Protein AF-A0A2A4AN83-F1 (afdb_monomer_lite)

Structure (mmCIF, N/CA/C/O backbone):
data_AF-A0A2A4AN83-F1
#
_entry.id   AF-A0A2A4AN83-F1
#
loop_
_atom_site.group_PDB
_atom_site.id
_atom_site.type_symbol
_atom_site.label_atom_id
_atom_site.label_alt_id
_atom_site.label_comp_id
_atom_site.label_asym_id
_atom_site.label_entity_id
_atom_site.label_seq_id
_atom_site.pdbx_PDB_ins_code
_atom_site.Cartn_x
_atom_site.Cartn_y
_atom_site.Cartn_z
_atom_site.occupancy
_atom_site.B_iso_or_equiv
_atom_site.auth_seq_id
_atom_site.auth_comp_id
_atom_site.auth_asym_id
_atom_site.auth_atom_id
_atom_site.pdbx_PDB_model_num
ATOM 1 N N . MET A 1 1 ? -24.177 -13.581 -36.432 1.00 39.75 1 MET A N 1
ATOM 2 C CA . MET A 1 1 ? -22.847 -12.937 -36.341 1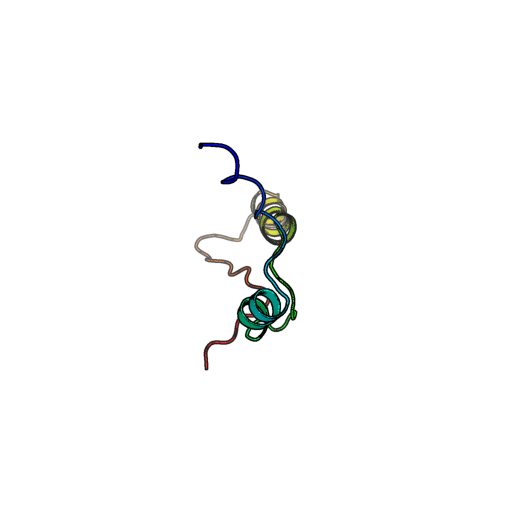.00 39.75 1 MET A CA 1
ATOM 3 C C . MET A 1 1 ? -22.612 -12.363 -34.938 1.00 39.75 1 MET A C 1
ATOM 5 O O . MET A 1 1 ? -22.504 -11.159 -34.797 1.00 39.75 1 MET A O 1
ATOM 9 N N . LEU A 1 2 ? -22.546 -13.190 -33.887 1.00 42.81 2 LEU A N 1
ATOM 10 C CA . LEU A 1 2 ? -22.234 -12.728 -32.520 1.00 42.81 2 LEU A CA 1
ATOM 11 C C . LEU A 1 2 ? -21.552 -13.852 -31.730 1.00 42.81 2 LEU A C 1
ATOM 13 O O . LEU A 1 2 ? -22.161 -14.478 -30.874 1.00 42.81 2 LEU A O 1
ATOM 17 N N . ARG A 1 3 ? -20.304 -14.169 -32.069 1.00 43.06 3 ARG A N 1
ATOM 18 C CA . ARG A 1 3 ? -19.430 -15.035 -31.264 1.00 43.06 3 ARG A CA 1
ATOM 19 C C . ARG A 1 3 ? -17.997 -14.639 -31.586 1.00 43.06 3 ARG A C 1
ATOM 21 O O . ARG A 1 3 ? -17.498 -15.135 -32.584 1.00 43.06 3 ARG A O 1
ATOM 28 N N . ASN A 1 4 ? -17.407 -13.690 -30.850 1.00 41.50 4 ASN A N 1
ATOM 29 C CA . ASN A 1 4 ? -15.940 -13.532 -30.740 1.00 41.50 4 ASN A CA 1
ATOM 30 C C . ASN A 1 4 ? -15.453 -12.413 -29.788 1.00 41.50 4 ASN A C 1
ATOM 32 O O . ASN A 1 4 ? -14.277 -12.074 -29.830 1.00 41.50 4 ASN A O 1
ATOM 36 N N . SER A 1 5 ? -16.274 -11.853 -28.890 1.00 44.22 5 SER A N 1
ATOM 37 C CA . SER A 1 5 ? -15.816 -10.760 -28.004 1.00 44.22 5 SER A CA 1
ATOM 38 C C . SER A 1 5 ? -15.152 -11.202 -26.690 1.00 44.22 5 SER A C 1
ATOM 40 O O . SER A 1 5 ? -14.829 -10.350 -25.873 1.00 44.22 5 SER A O 1
ATOM 42 N N . GLN A 1 6 ? -14.938 -12.503 -26.455 1.00 44.16 6 GLN A N 1
ATOM 43 C CA . GLN A 1 6 ? -14.393 -13.002 -25.176 1.00 44.16 6 GLN A CA 1
ATOM 44 C C . GLN A 1 6 ? -13.012 -13.677 -25.279 1.00 44.16 6 GLN A C 1
ATOM 46 O O . GLN A 1 6 ? -12.505 -14.176 -24.282 1.00 44.16 6 GLN A O 1
ATOM 51 N N . LYS A 1 7 ? -12.368 -13.701 -26.457 1.00 42.03 7 LYS A N 1
ATOM 52 C CA . LYS A 1 7 ? -11.124 -14.475 -26.672 1.00 42.03 7 LYS A CA 1
ATOM 53 C C . LYS A 1 7 ? -9.812 -13.688 -26.516 1.00 42.03 7 LYS A C 1
ATOM 55 O O . LYS A 1 7 ? -8.755 -14.227 -26.820 1.00 42.03 7 LYS A O 1
ATOM 60 N N . THR A 1 8 ? -9.858 -12.446 -26.031 1.00 44.44 8 THR A N 1
ATOM 61 C CA . THR A 1 8 ? -8.687 -11.553 -25.901 1.00 44.44 8 THR A CA 1
ATOM 62 C C . THR A 1 8 ? -8.462 -11.047 -24.473 1.00 44.44 8 THR A C 1
ATOM 64 O O . THR A 1 8 ? -8.008 -9.926 -24.287 1.00 44.44 8 THR A O 1
ATOM 67 N N . LEU A 1 9 ? -8.735 -11.864 -23.453 1.00 54.28 9 LEU A N 1
ATOM 68 C CA . LEU A 1 9 ? -8.109 -11.686 -22.129 1.00 54.28 9 LEU A CA 1
ATOM 69 C C . LEU A 1 9 ? -6.741 -12.394 -22.076 1.00 54.28 9 LEU A C 1
ATOM 71 O O . LEU A 1 9 ? -6.288 -12.831 -21.025 1.00 54.28 9 LEU A O 1
ATOM 75 N N . ALA A 1 10 ? -6.112 -12.580 -23.239 1.00 55.94 10 ALA A N 1
ATOM 76 C CA . ALA A 1 10 ? -4.751 -13.068 -23.333 1.00 55.94 10 ALA A CA 1
ATOM 77 C C . ALA A 1 10 ? -3.830 -11.909 -22.962 1.00 55.94 10 ALA A C 1
ATOM 79 O O . ALA A 1 10 ? -4.002 -10.808 -23.490 1.00 55.94 10 ALA A O 1
ATOM 80 N N . SER A 1 11 ? -2.906 -12.182 -22.040 1.00 59.69 11 SER A N 1
ATOM 81 C CA . SER A 1 11 ? -1.837 -11.299 -21.582 1.00 59.69 11 SER A CA 1
ATOM 82 C C . SER A 1 11 ? -1.416 -10.306 -22.662 1.00 59.69 11 SER A C 1
ATOM 84 O O . SER A 1 11 ? -1.226 -10.733 -23.808 1.00 59.69 11 SER A O 1
ATOM 86 N N . PRO A 1 12 ? -1.265 -9.008 -22.331 1.00 61.12 12 PRO A N 1
ATOM 87 C CA . PRO A 1 12 ? -0.954 -8.010 -23.333 1.00 61.12 12 PRO A CA 1
ATOM 88 C C . PRO A 1 12 ? 0.251 -8.463 -24.169 1.00 61.12 12 PRO A C 1
ATOM 90 O O . PRO A 1 12 ? 1.150 -9.135 -23.654 1.00 61.12 12 PRO A O 1
ATOM 93 N N . PRO A 1 13 ? 0.275 -8.160 -25.474 1.00 74.19 13 PRO A N 1
ATOM 94 C CA . PRO A 1 13 ? 1.458 -8.398 -26.295 1.00 74.19 13 PRO A CA 1
ATOM 95 C C . PRO A 1 13 ? 2.698 -7.817 -25.602 1.00 74.19 13 PRO A C 1
ATOM 97 O O . PRO A 1 13 ? 2.584 -6.871 -24.830 1.00 74.19 13 PRO A O 1
ATOM 100 N N . ARG A 1 14 ? 3.884 -8.377 -25.865 1.00 73.62 14 ARG A N 1
ATOM 101 C CA . ARG A 1 14 ? 5.135 -8.055 -25.146 1.00 73.62 14 ARG A CA 1
ATOM 102 C C . ARG A 1 14 ? 5.371 -6.551 -24.924 1.00 73.62 14 ARG A C 1
ATOM 104 O O . ARG A 1 14 ? 5.774 -6.159 -23.836 1.00 73.62 14 ARG A O 1
ATOM 111 N N . TRP A 1 15 ? 5.043 -5.721 -25.914 1.00 75.38 15 TRP A N 1
ATOM 112 C CA . TRP A 1 15 ? 5.149 -4.262 -25.817 1.00 75.38 15 TRP A CA 1
ATOM 113 C C . TRP A 1 15 ? 4.275 -3.649 -24.711 1.00 75.38 15 TRP A C 1
ATOM 115 O O . TRP A 1 15 ? 4.643 -2.629 -24.143 1.00 75.38 15 TRP A O 1
ATOM 125 N N . GLY A 1 16 ? 3.116 -4.239 -24.411 1.00 77.81 16 GLY A N 1
ATOM 126 C CA . GLY A 1 16 ? 2.210 -3.783 -23.361 1.00 77.81 16 GLY A CA 1
ATOM 127 C C . GLY A 1 16 ? 2.796 -4.046 -21.980 1.00 77.81 16 GLY A C 1
ATOM 128 O O . GLY A 1 16 ? 2.770 -3.159 -21.138 1.00 77.81 16 GLY A O 1
ATOM 129 N N . TRP A 1 17 ? 3.412 -5.214 -21.779 1.00 78.88 17 TRP A N 1
ATOM 130 C CA . TRP A 1 17 ? 4.170 -5.494 -20.556 1.00 78.88 17 TRP A CA 1
ATOM 131 C C . TRP A 1 17 ? 5.311 -4.501 -20.378 1.00 78.88 17 TRP A C 1
ATOM 133 O O . TRP A 1 17 ? 5.360 -3.828 -19.360 1.00 78.88 17 TRP A O 1
ATOM 143 N N . GLU A 1 18 ? 6.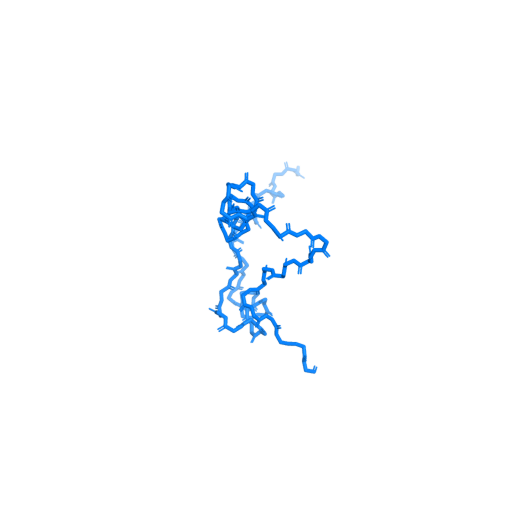156 -4.339 -21.397 1.00 80.25 18 GLU A N 1
ATOM 144 C CA . GLU A 1 18 ? 7.277 -3.393 -21.357 1.00 80.25 18 GLU A CA 1
ATOM 145 C C . GLU A 1 18 ? 6.804 -1.952 -21.087 1.00 80.25 18 GLU A C 1
ATOM 147 O O . GLU A 1 18 ? 7.401 -1.257 -20.272 1.00 80.25 18 GLU A O 1
ATOM 152 N N . GLN A 1 19 ? 5.695 -1.512 -21.693 1.00 82.62 19 GLN A N 1
ATOM 153 C CA . GLN A 1 19 ? 5.098 -0.197 -21.424 1.00 82.62 19 GLN A CA 1
ATOM 154 C C . GLN A 1 19 ? 4.684 -0.009 -19.964 1.00 82.62 19 GLN A C 1
ATOM 156 O O . GLN A 1 19 ? 4.922 1.062 -19.412 1.00 82.62 19 GLN A O 1
ATOM 161 N N . PHE A 1 20 ? 4.059 -1.013 -19.347 1.00 78.94 20 PHE A N 1
ATOM 162 C CA . PHE A 1 20 ? 3.568 -0.902 -1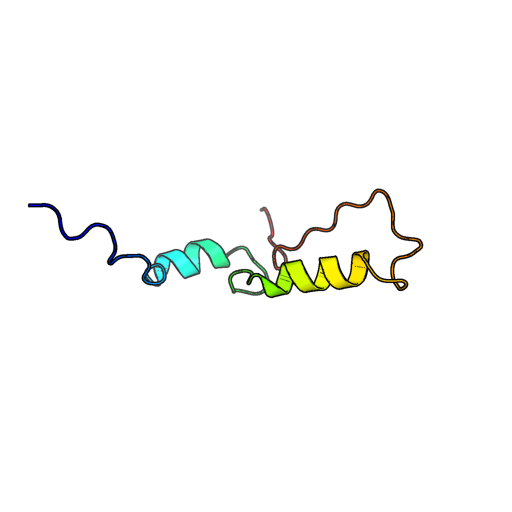7.972 1.00 78.94 20 PHE A CA 1
ATOM 163 C C . PHE A 1 20 ? 4.643 -1.185 -16.918 1.00 78.94 20 PHE A C 1
ATOM 165 O O . PHE A 1 20 ? 4.467 -0.790 -15.769 1.00 78.94 20 PHE A O 1
ATOM 172 N N . THR A 1 21 ? 5.751 -1.841 -17.282 1.00 85.88 21 THR A N 1
ATOM 173 C CA . THR A 1 21 ? 6.813 -2.193 -16.330 1.00 85.88 21 THR A CA 1
ATOM 174 C C . THR A 1 21 ? 8.076 -1.337 -16.433 1.00 85.88 21 THR A C 1
ATOM 176 O O . THR A 1 21 ? 8.943 -1.455 -15.573 1.00 85.88 21 THR A O 1
ATOM 179 N N . LYS A 1 22 ? 8.230 -0.497 -17.465 1.00 86.06 22 LYS A N 1
ATOM 180 C CA . LYS A 1 22 ? 9.472 0.270 -17.697 1.00 86.06 22 LYS A CA 1
ATOM 181 C C . LYS A 1 22 ? 9.842 1.239 -16.566 1.00 86.06 22 LYS A C 1
ATOM 183 O O . LYS A 1 22 ? 11.025 1.448 -16.331 1.00 86.06 22 LYS A O 1
ATOM 188 N N . ASP A 1 23 ? 8.846 1.801 -15.880 1.00 86.75 23 ASP A N 1
ATOM 189 C CA . ASP A 1 23 ? 9.049 2.853 -14.873 1.00 86.75 23 ASP A CA 1
ATOM 190 C C . ASP A 1 23 ? 8.980 2.314 -13.432 1.00 86.75 23 ASP A C 1
ATOM 192 O O . ASP A 1 23 ? 9.151 3.072 -12.478 1.00 86.75 23 ASP A O 1
ATOM 196 N N . THR A 1 24 ? 8.735 1.008 -13.254 1.00 90.19 24 THR A N 1
ATOM 197 C CA . THR A 1 24 ? 8.777 0.344 -11.941 1.00 90.19 24 THR A CA 1
ATOM 198 C C . THR A 1 24 ? 10.148 -0.275 -11.702 1.00 90.19 24 THR A C 1
ATOM 200 O O . THR A 1 24 ? 10.682 -1.010 -12.536 1.00 90.19 24 THR A O 1
ATOM 203 N N . SER A 1 25 ? 10.714 -0.022 -10.524 1.00 91.88 25 SER A N 1
ATOM 204 C CA . SER A 1 25 ? 12.033 -0.539 -10.141 1.00 91.88 25 SER A CA 1
ATOM 205 C C . SER A 1 25 ? 12.077 -2.071 -10.064 1.00 91.88 25 SER A C 1
ATOM 207 O O . SER A 1 25 ? 13.142 -2.667 -10.213 1.00 91.88 25 SER A O 1
ATOM 209 N N . LEU A 1 26 ? 10.931 -2.727 -9.850 1.00 92.25 26 LEU A N 1
ATOM 210 C CA . LEU A 1 26 ? 10.838 -4.189 -9.809 1.00 92.25 26 LEU A CA 1
ATOM 211 C C . LEU A 1 26 ? 10.710 -4.844 -11.192 1.00 92.25 26 LEU A C 1
ATOM 213 O O . LEU A 1 26 ? 10.787 -6.069 -11.280 1.00 92.25 26 LEU A O 1
ATOM 217 N N . GLY A 1 27 ? 10.496 -4.071 -12.263 1.00 89.00 27 GLY A N 1
ATOM 218 C CA . GLY A 1 27 ? 10.436 -4.582 -13.638 1.00 89.00 27 GLY A CA 1
ATOM 219 C C . GLY A 1 27 ? 9.316 -5.597 -13.911 1.00 89.00 27 GLY A C 1
ATOM 220 O O . GLY A 1 27 ? 9.382 -6.331 -14.896 1.00 89.00 27 GLY A O 1
ATOM 221 N N . ARG A 1 28 ? 8.291 -5.659 -13.053 1.00 89.31 28 ARG A N 1
ATOM 222 C CA . ARG A 1 28 ? 7.131 -6.553 -13.183 1.00 89.31 28 A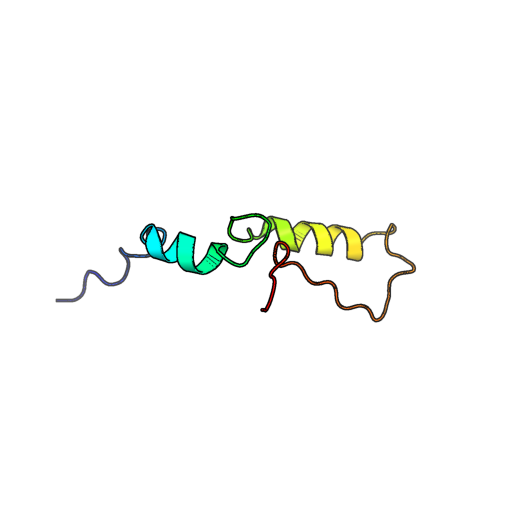RG A CA 1
ATOM 223 C C . ARG A 1 28 ? 5.840 -5.828 -12.827 1.00 89.31 28 ARG A C 1
ATOM 225 O O . ARG A 1 28 ? 5.873 -4.835 -12.107 1.00 89.31 28 ARG A O 1
ATOM 232 N N . LEU A 1 29 ? 4.707 -6.355 -13.289 1.00 87.50 29 LEU A N 1
ATOM 233 C CA . LEU A 1 29 ? 3.413 -5.887 -12.802 1.00 87.50 29 LEU A CA 1
ATOM 234 C C . LEU A 1 29 ? 3.212 -6.301 -11.345 1.00 87.50 29 LEU A C 1
ATOM 236 O O . LEU A 1 29 ? 3.744 -7.318 -10.885 1.00 87.50 29 LEU A O 1
ATOM 240 N N . SER A 1 30 ? 2.443 -5.479 -10.640 1.00 90.00 30 SER A N 1
ATOM 241 C CA . SER A 1 30 ? 1.926 -5.818 -9.321 1.00 90.00 30 SER A CA 1
ATOM 242 C C . SER A 1 30 ? 0.917 -6.955 -9.453 1.00 90.00 30 SER A C 1
ATOM 244 O O . SER A 1 30 ? 0.075 -6.939 -10.354 1.00 90.00 30 SER A O 1
ATOM 246 N N . GLU A 1 31 ? 1.008 -7.920 -8.549 1.00 92.31 31 GLU A N 1
ATOM 247 C CA . GLU A 1 31 ? 0.029 -8.991 -8.397 1.00 92.31 31 GLU A CA 1
ATOM 248 C C . GLU A 1 31 ? -0.870 -8.684 -7.194 1.00 92.31 31 GLU A C 1
ATOM 250 O O . GLU A 1 31 ? -0.517 -7.903 -6.305 1.00 92.31 31 GLU A O 1
ATOM 255 N N . SER A 1 32 ? -2.044 -9.313 -7.129 1.00 95.06 32 SER A N 1
ATOM 256 C CA . SER A 1 32 ? -3.000 -9.067 -6.038 1.00 95.06 32 SER A CA 1
ATOM 257 C C . SER A 1 32 ? -2.399 -9.294 -4.642 1.00 95.06 32 SER A C 1
ATOM 259 O O . SER A 1 32 ? -2.719 -8.595 -3.679 1.00 95.06 32 SER A O 1
ATOM 261 N N . GLU A 1 33 ? -1.459 -10.228 -4.553 1.00 97.56 33 GLU A N 1
ATOM 262 C CA . GLU A 1 33 ? -0.734 -10.625 -3.359 1.00 97.56 33 GLU A CA 1
ATOM 263 C C . GLU A 1 33 ? 0.194 -9.527 -2.830 1.00 97.56 33 GLU A C 1
ATOM 265 O O . GLU A 1 33 ? 0.440 -9.487 -1.624 1.00 97.56 33 GLU A O 1
ATOM 270 N N . ASP A 1 34 ? 0.710 -8.637 -3.685 1.00 95.88 34 ASP A N 1
ATOM 271 C CA . ASP A 1 34 ? 1.582 -7.538 -3.251 1.00 95.88 34 ASP A CA 1
ATOM 272 C C . ASP A 1 34 ? 0.807 -6.548 -2.368 1.00 95.88 34 ASP A C 1
ATOM 274 O O . ASP A 1 34 ? 1.294 -6.123 -1.319 1.00 95.88 34 ASP A O 1
ATOM 278 N N . VAL A 1 35 ? -0.444 -6.256 -2.738 1.00 96.56 35 VAL A N 1
ATOM 279 C CA . VAL A 1 35 ? -1.351 -5.407 -1.952 1.00 96.56 35 VAL A CA 1
ATOM 280 C C . VAL A 1 35 ? -1.924 -6.172 -0.756 1.00 96.56 35 VAL A C 1
ATOM 282 O O . VAL A 1 35 ? -1.989 -5.641 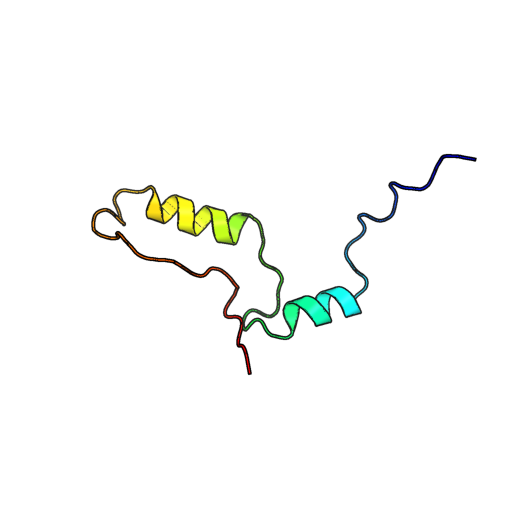0.353 1.00 96.56 35 VAL A O 1
ATOM 285 N N . ALA A 1 36 ? -2.307 -7.439 -0.936 1.00 97.88 36 ALA A N 1
ATOM 286 C CA . ALA A 1 36 ? -2.890 -8.235 0.145 1.00 97.88 36 ALA A CA 1
ATOM 287 C C . ALA A 1 36 ? -1.937 -8.390 1.343 1.00 97.88 36 ALA A C 1
ATOM 289 O O . ALA A 1 36 ? -2.377 -8.346 2.492 1.00 97.88 36 ALA A O 1
ATOM 290 N N . LYS A 1 37 ? -0.628 -8.523 1.097 1.00 97.88 37 LYS A N 1
ATOM 291 C CA . LYS A 1 37 ? 0.383 -8.644 2.159 1.00 97.88 37 LYS A CA 1
ATOM 292 C C . LYS A 1 37 ? 0.485 -7.394 3.029 1.00 97.88 37 LYS A C 1
ATOM 294 O O . LYS A 1 37 ? 0.533 -7.534 4.250 1.00 97.88 37 LYS A O 1
ATOM 299 N N . ILE A 1 38 ? 0.487 -6.191 2.441 1.00 97.69 38 ILE A N 1
ATOM 300 C CA . ILE A 1 38 ? 0.535 -4.962 3.248 1.00 97.69 38 ILE A CA 1
ATOM 301 C C . ILE A 1 38 ? -0.754 -4.780 4.051 1.00 97.69 38 ILE A C 1
ATOM 303 O O . ILE A 1 38 ? -0.693 -4.380 5.208 1.00 97.69 38 ILE A O 1
ATOM 307 N N . ILE A 1 39 ? -1.908 -5.147 3.484 1.00 97.56 39 ILE A N 1
ATOM 308 C CA . ILE A 1 39 ? -3.187 -5.122 4.204 1.00 97.56 39 ILE A CA 1
ATOM 309 C C . ILE A 1 39 ? -3.138 -6.091 5.386 1.00 97.56 39 ILE A C 1
ATOM 311 O O . ILE A 1 39 ? -3.521 -5.719 6.489 1.00 97.56 39 ILE A O 1
ATOM 315 N N . GLY A 1 40 ? -2.636 -7.310 5.172 1.00 98.00 40 GLY A N 1
ATOM 316 C CA . GLY A 1 40 ? -2.480 -8.304 6.232 1.00 98.00 40 GLY A CA 1
ATOM 317 C C . GLY A 1 40 ? -1.605 -7.806 7.383 1.00 98.00 40 GLY A C 1
ATOM 318 O O . GLY A 1 40 ? -1.967 -7.999 8.539 1.00 98.00 40 GLY A O 1
ATOM 319 N N . PHE A 1 41 ? -0.504 -7.113 7.076 1.00 98.12 41 PHE A N 1
ATOM 320 C CA . PHE A 1 41 ? 0.332 -6.463 8.087 1.00 98.12 41 PHE A CA 1
ATOM 321 C C . PHE A 1 41 ? -0.419 -5.343 8.820 1.00 98.12 41 PHE A C 1
ATOM 323 O O . PHE A 1 41 ? -0.479 -5.367 10.042 1.00 98.12 41 PHE A O 1
ATOM 330 N N . LEU A 1 42 ? -1.036 -4.408 8.084 1.00 98.06 42 LEU A N 1
ATOM 331 C CA . LEU A 1 42 ? -1.734 -3.246 8.654 1.00 98.06 42 LEU A CA 1
ATOM 332 C C . LEU A 1 42 ? -2.997 -3.599 9.456 1.00 98.06 42 LEU A C 1
ATOM 334 O O . LEU A 1 42 ? -3.461 -2.801 10.267 1.00 98.06 42 LEU A O 1
ATOM 338 N N . ALA A 1 43 ? -3.585 -4.766 9.205 1.00 97.56 43 ALA A N 1
ATOM 339 C CA . ALA A 1 43 ? -4.704 -5.296 9.977 1.00 97.56 43 ALA A CA 1
ATOM 340 C C . ALA A 1 43 ? -4.252 -6.079 11.226 1.00 97.56 43 ALA A C 1
ATOM 342 O O . ALA A 1 43 ? -5.096 -6.474 12.033 1.00 97.56 43 ALA A O 1
ATOM 343 N N . GLY A 1 44 ? -2.951 -6.352 11.362 1.00 97.81 44 GLY A N 1
ATOM 344 C CA . GLY A 1 44 ? -2.370 -7.136 12.446 1.00 97.81 44 GLY A CA 1
ATOM 345 C C . GLY A 1 44 ? -1.963 -6.301 13.662 1.00 97.81 44 GLY A C 1
ATOM 346 O O . GLY A 1 44 ? -1.967 -5.073 13.644 1.00 97.81 44 GLY A O 1
ATOM 347 N N . SER A 1 45 ? -1.568 -6.987 14.737 1.00 98.06 45 SER A N 1
ATOM 348 C CA . SER A 1 45 ? -1.047 -6.345 15.954 1.00 98.06 45 SER A CA 1
ATOM 349 C C . SER A 1 45 ? 0.293 -5.645 15.739 1.00 98.06 45 SER A C 1
ATOM 351 O O . SER A 1 45 ? 0.614 -4.707 16.458 1.00 98.06 45 SER A O 1
ATOM 353 N N . ASP A 1 46 ? 1.067 -6.076 14.745 1.00 98.19 46 ASP A N 1
ATOM 354 C CA . ASP A 1 46 ? 2.414 -5.554 14.493 1.00 98.19 46 ASP A CA 1
ATOM 355 C C . ASP A 1 46 ? 2.409 -4.101 13.976 1.00 98.19 46 ASP A C 1
ATOM 357 O O . ASP A 1 46 ? 3.458 -3.461 13.910 1.00 98.19 46 ASP A O 1
ATOM 361 N N . SER A 1 47 ? 1.237 -3.564 13.619 1.00 98.19 47 SER A N 1
ATOM 362 C CA . SER A 1 47 ? 1.046 -2.191 13.147 1.00 98.19 47 SER A CA 1
ATOM 363 C C . SER A 1 47 ? 0.232 -1.314 14.107 1.00 98.19 47 SER A C 1
ATOM 365 O O . SER A 1 47 ? -0.294 -0.287 13.679 1.00 98.19 47 SER A O 1
ATOM 367 N N . ASP A 1 48 ? 0.102 -1.684 15.386 1.00 98.12 48 ASP A N 1
ATOM 368 C CA . ASP A 1 48 ? -0.809 -1.033 16.349 1.00 98.12 48 ASP A CA 1
ATOM 369 C C . ASP A 1 48 ? -0.547 0.466 16.611 1.00 98.12 48 ASP A C 1
ATOM 371 O O . ASP A 1 48 ? -1.430 1.178 17.093 1.00 98.12 48 ASP A O 1
ATOM 375 N N . TYR A 1 49 ? 0.633 0.965 16.238 1.00 97.88 49 TYR A N 1
ATOM 376 C CA . TYR A 1 49 ? 1.027 2.367 16.369 1.00 97.88 49 TYR A CA 1
ATOM 377 C C . TYR A 1 49 ? 1.140 3.115 15.029 1.00 97.88 49 TYR A C 1
ATOM 379 O O . TYR A 1 49 ? 1.597 4.259 14.979 1.00 97.88 49 TYR A O 1
ATOM 387 N N . ILE A 1 50 ? 0.730 2.490 13.922 1.00 97.81 50 ILE A N 1
ATOM 388 C CA . ILE A 1 50 ? 0.757 3.091 12.586 1.00 97.81 50 ILE A CA 1
ATOM 389 C C . ILE A 1 50 ? -0.636 3.628 12.256 1.00 97.81 50 ILE A C 1
ATOM 391 O O . ILE A 1 50 ? -1.589 2.878 12.071 1.00 97.81 50 ILE A O 1
ATOM 395 N N . THR A 1 51 ? -0.759 4.951 12.142 1.00 97.50 51 THR A N 1
ATOM 396 C CA . THR A 1 51 ? -2.018 5.612 11.776 1.00 97.50 51 THR A CA 1
ATOM 397 C C . THR A 1 51 ? -1.784 6.882 10.957 1.00 97.50 51 THR A C 1
ATOM 399 O O . THR A 1 51 ? -0.698 7.468 10.977 1.00 97.50 51 THR A O 1
ATOM 402 N N . GLY A 1 52 ? -2.800 7.296 10.195 1.00 97.56 52 GLY A N 1
ATOM 403 C CA . GLY A 1 52 ? -2.774 8.508 9.367 1.00 97.56 52 GLY A CA 1
ATOM 404 C C . GLY A 1 52 ? -1.802 8.464 8.182 1.00 97.56 52 GLY A C 1
ATOM 405 O O . GLY A 1 52 ? -1.543 9.501 7.578 1.00 97.56 52 GLY A O 1
ATOM 406 N N . GLN A 1 53 ? -1.253 7.292 7.858 1.00 97.50 53 GLN A N 1
ATOM 407 C CA . GLN A 1 53 ? -0.282 7.127 6.779 1.00 97.50 53 GLN A CA 1
ATOM 408 C C . GLN A 1 53 ? -0.946 6.641 5.493 1.00 97.50 53 GLN A C 1
ATOM 410 O O . GLN A 1 53 ? -1.900 5.867 5.518 1.00 97.50 53 GLN A O 1
ATOM 415 N N . THR A 1 54 ? -0.384 7.057 4.362 1.00 96.00 54 THR A N 1
ATOM 416 C CA . THR A 1 54 ? -0.647 6.448 3.054 1.00 96.00 54 THR A CA 1
ATOM 417 C C . THR A 1 54 ? 0.567 5.613 2.674 1.00 96.00 54 THR A C 1
ATOM 419 O O . THR A 1 54 ? 1.671 6.149 2.602 1.00 96.00 54 THR A O 1
ATOM 422 N N . ILE A 1 55 ? 0.379 4.313 2.438 1.00 95.62 55 ILE A N 1
ATOM 423 C CA . ILE A 1 55 ? 1.452 3.417 1.987 1.00 95.62 55 ILE A CA 1
ATOM 424 C C . ILE A 1 55 ? 1.281 3.160 0.493 1.00 95.62 55 ILE A C 1
ATOM 426 O O . ILE A 1 55 ? 0.240 2.673 0.055 1.00 95.62 55 ILE A O 1
ATOM 430 N N . ILE A 1 56 ? 2.311 3.494 -0.281 1.00 94.75 56 ILE A N 1
ATOM 431 C CA . ILE A 1 56 ? 2.343 3.282 -1.728 1.00 94.75 56 ILE A CA 1
ATOM 432 C C . ILE A 1 56 ? 2.890 1.877 -2.009 1.00 94.75 56 ILE A C 1
ATOM 434 O O . ILE A 1 56 ? 3.966 1.520 -1.533 1.00 94.75 56 ILE A O 1
ATOM 438 N N . VAL A 1 57 ? 2.143 1.086 -2.784 1.00 95.44 57 VAL A N 1
ATOM 439 C CA . VAL A 1 57 ? 2.536 -0.259 -3.236 1.00 95.44 57 VAL A CA 1
ATOM 440 C C . VAL A 1 57 ? 2.506 -0.297 -4.758 1.00 95.44 57 VAL A C 1
ATOM 442 O O . VAL A 1 57 ? 1.501 -0.653 -5.368 1.00 95.44 57 VAL A O 1
ATOM 445 N N . ASP A 1 58 ? 3.608 0.109 -5.375 1.00 92.75 58 ASP A N 1
ATOM 446 C CA . ASP A 1 58 ? 3.714 0.302 -6.828 1.00 92.75 58 ASP A CA 1
ATOM 447 C C . ASP A 1 58 ? 4.973 -0.350 -7.442 1.00 92.75 58 ASP A C 1
ATOM 449 O O . ASP A 1 58 ? 5.267 -0.207 -8.628 1.00 92.75 58 ASP A O 1
ATOM 453 N N . GLY A 1 59 ? 5.739 -1.091 -6.638 1.00 93.00 59 GLY A N 1
ATOM 454 C CA . GLY A 1 59 ? 7.014 -1.671 -7.067 1.00 93.00 59 GLY A CA 1
ATOM 455 C C . GLY A 1 59 ? 8.123 -0.634 -7.282 1.00 93.00 59 GLY A C 1
ATOM 456 O O . GLY A 1 59 ? 9.107 -0.923 -7.962 1.00 93.00 59 GLY A O 1
ATOM 457 N N . GLY A 1 60 ? 7.984 0.562 -6.705 1.00 93.62 60 GLY A N 1
ATOM 458 C CA . GLY A 1 60 ? 8.948 1.649 -6.812 1.00 93.62 60 GLY A CA 1
ATOM 459 C C . GLY A 1 60 ? 8.820 2.380 -8.139 1.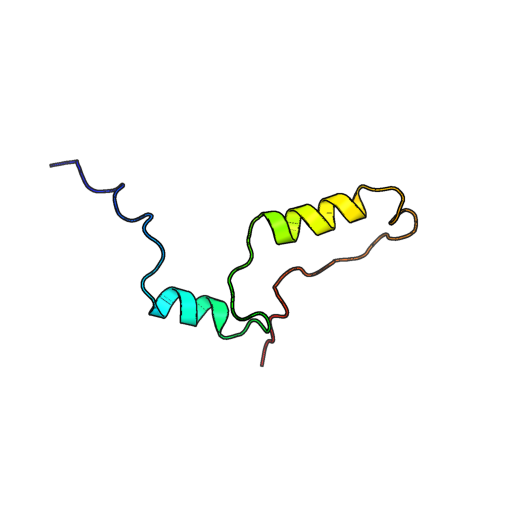00 93.62 60 GLY A C 1
ATOM 460 O O . GLY A 1 60 ? 9.809 2.460 -8.873 1.00 93.62 60 GLY A O 1
ATOM 461 N N . MET A 1 61 ? 7.613 2.853 -8.470 1.00 90.38 61 MET A N 1
ATOM 462 C CA . MET A 1 61 ? 7.418 3.688 -9.655 1.00 90.38 61 MET A CA 1
ATOM 463 C C . MET A 1 61 ? 8.155 5.015 -9.477 1.00 90.38 61 MET A C 1
ATOM 465 O O . MET A 1 61 ? 8.001 5.697 -8.464 1.00 90.38 61 MET A O 1
ATOM 469 N N . VAL A 1 62 ? 8.954 5.392 -10.473 1.00 79.56 62 VAL A N 1
ATOM 470 C CA . VAL A 1 62 ? 9.676 6.668 -10.475 1.00 79.56 62 VAL A CA 1
ATOM 471 C C . VAL A 1 62 ? 9.067 7.582 -11.529 1.00 79.56 62 VAL A C 1
ATOM 473 O O . VAL A 1 62 ? 9.095 7.274 -12.717 1.00 79.56 62 VAL A O 1
ATOM 476 N N . PHE A 1 63 ? 8.550 8.732 -11.102 1.00 73.12 63 PHE A N 1
ATOM 477 C CA . PHE A 1 63 ? 8.133 9.803 -12.006 1.00 73.12 63 PHE A CA 1
ATOM 478 C C . PHE A 1 63 ? 9.340 10.716 -12.268 1.00 73.12 63 PHE A C 1
ATOM 480 O O . PHE A 1 63 ? 9.852 11.325 -11.328 1.00 73.12 63 PHE A O 1
ATOM 487 N N . HIS A 1 64 ? 9.813 10.772 -13.515 1.00 65.50 64 HIS A N 1
ATOM 488 C CA . HIS A 1 64 ? 10.828 11.724 -13.990 1.00 65.50 64 HIS A CA 1
ATOM 489 C C . HIS A 1 64 ? 10.194 12.792 -14.882 1.00 65.50 64 HIS A C 1
ATOM 491 O O . HIS A 1 64 ? 9.254 12.444 -15.634 1.00 65.50 64 HIS A O 1
#

InterPro domains:
  IPR002347 Short-chain dehydrogenase/reductase SDR [PF13561] (18-61)
  IPR036291 NAD(P)-binding domain superfamily [SSF51735] (13-62)

Organism: NCBI:txid38284

Radius of gyration: 17.53 Å; chains: 1; bounding box: 35×27×53 Å

pLDDT: mean 82.69, std 18.71, range [39.75, 98.19]

Secondary structure (DSSP, 8-state):
----TTS--S---HHHHHHHHTTBTTSSPPPHHHHHHHHHHHTSGGGTT--S-----SSSB---

Foldseek 3Di:
DDPDPPPPPPDPPPVVLCVLQVQAPQSGFDDPVLVVVVVVCCVDPVCVPDDPDDDDRGNHGDDD

Sequence (64 aa):
MLRNSQKTLASPPRWGWEQFTKDTSLGRLSESEDVAKIIGFLAGSDSDYITGQTIIVDGGMVFH